Protein AF-A0AAU9K421-F1 (afdb_monomer_lite)

Organism: NCBI:txid1481888

Foldseek 3Di:
DDDDDDDDPPPQQKWKWWQDPVRDTDIDPSVQRVQLVVCLVVQHWGWDQDPVRFTWIQRNVQQWIARPVPRDIIHMDIDGD

Radius of gyration: 15.37 Å; chains: 1; bounding box: 32×54×31 Å

InterPro domains:
  IPR004170 WWE domain [PF02825] (15-78)
  IPR004170 WWE doma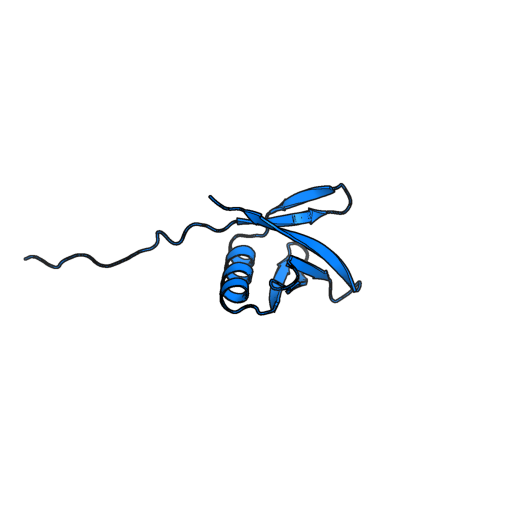in [PS50918] (1-78)
  IPR037197 WWE domain superfamily [G3DSA:3.30.720.50] (1-81)
  IPR037197 WWE domain superfamily [SSF117839] (16-78)

Sequence (81 aa):
MCQENANNSDKPYVSWYWQDDDSNYKEFSHEASRQIEAAYSQKSIALVQGKDNRAFLVDTTKMMKINERTRYTRRVRRGDS

Structure (mmCIF, N/CA/C/O backbone):
data_AF-A0AAU9K421-F1
#
_entry.id   AF-A0AAU9K421-F1
#
loop_
_atom_site.group_PDB
_atom_site.id
_atom_site.type_symbol
_atom_site.label_atom_id
_atom_site.label_alt_id
_atom_site.label_comp_id
_atom_site.label_asym_id
_atom_site.label_entity_id
_atom_site.label_seq_id
_atom_site.pdbx_PDB_ins_code
_atom_site.Cartn_x
_atom_site.Cartn_y
_atom_site.Cartn_z
_atom_site.occupancy
_atom_site.B_iso_or_equiv
_atom_site.auth_seq_id
_atom_site.auth_comp_id
_atom_site.auth_asym_id
_atom_site.auth_atom_id
_atom_site.pdbx_PDB_model_num
ATOM 1 N N . MET A 1 1 ? -17.190 42.865 14.488 1.00 46.28 1 MET A N 1
ATOM 2 C CA . MET A 1 1 ? -17.768 41.756 13.704 1.00 46.28 1 MET A CA 1
ATOM 3 C C . MET A 1 1 ? -16.897 40.550 13.983 1.00 46.28 1 MET A C 1
ATOM 5 O O . MET A 1 1 ? -15.794 40.493 13.462 1.00 46.28 1 MET A O 1
ATOM 9 N N . CYS A 1 2 ? -17.310 39.684 14.903 1.00 46.47 2 CYS A N 1
ATOM 10 C CA . CYS A 1 2 ? -16.546 38.491 15.257 1.00 46.47 2 CYS A CA 1
ATOM 11 C C . CYS A 1 2 ? -17.330 37.288 14.747 1.00 46.47 2 CYS A C 1
ATOM 13 O O . CYS A 1 2 ? -18.469 37.083 15.159 1.00 46.47 2 CYS A O 1
ATOM 15 N N . GLN A 1 3 ? -16.733 36.541 13.826 1.00 47.41 3 GLN A N 1
ATOM 16 C CA . GLN A 1 3 ? -17.160 35.196 13.473 1.00 47.41 3 GLN A CA 1
ATOM 17 C C . GLN A 1 3 ? -15.960 34.286 13.748 1.00 47.41 3 GLN A C 1
ATOM 19 O O . GLN A 1 3 ? -14.881 34.482 13.192 1.00 47.41 3 GLN A O 1
ATOM 24 N N . GLU A 1 4 ? -16.149 33.382 14.705 1.00 49.34 4 GLU A N 1
ATOM 25 C CA . GLU A 1 4 ? -15.177 32.440 15.257 1.00 49.34 4 GLU A CA 1
ATOM 26 C C . GLU A 1 4 ? -14.943 31.223 14.342 1.00 49.34 4 GLU A C 1
ATOM 28 O O . GLU A 1 4 ? -1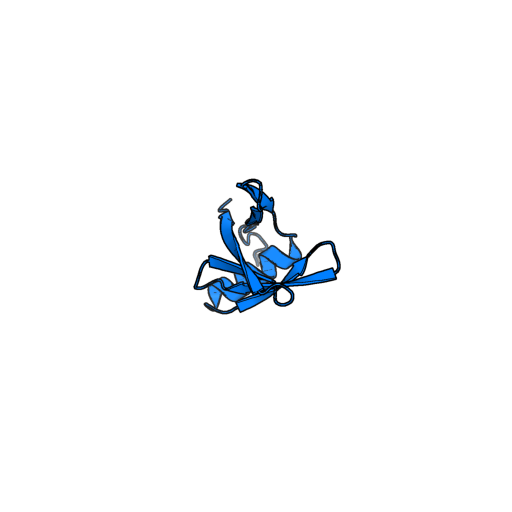5.881 30.644 13.800 1.00 49.34 4 GLU A O 1
ATOM 33 N N . ASN A 1 5 ? -13.664 30.853 14.218 1.00 63.78 5 ASN A N 1
ATOM 34 C CA . ASN A 1 5 ? -13.069 29.509 14.185 1.00 63.78 5 ASN A CA 1
ATOM 35 C C . ASN A 1 5 ? -13.925 28.292 13.770 1.00 63.78 5 ASN A C 1
ATOM 37 O O . ASN A 1 5 ? -14.751 27.814 14.543 1.00 63.78 5 ASN A O 1
ATOM 41 N N . ALA A 1 6 ? -13.564 27.688 12.627 1.00 48.22 6 ALA A N 1
ATOM 42 C CA . ALA A 1 6 ? -13.775 26.278 12.260 1.00 48.22 6 ALA A CA 1
ATOM 43 C C . ALA A 1 6 ? -13.178 26.012 10.853 1.00 48.22 6 ALA A C 1
ATOM 45 O O . ALA A 1 6 ? -13.413 26.807 9.960 1.00 48.22 6 ALA A O 1
ATOM 46 N N . ASN A 1 7 ? -12.485 24.939 10.469 1.00 45.34 7 ASN A N 1
ATOM 47 C CA . ASN A 1 7 ? -11.986 23.749 11.140 1.00 45.34 7 ASN A CA 1
ATOM 48 C C . ASN A 1 7 ? -11.148 22.954 10.110 1.00 45.34 7 ASN A C 1
ATOM 50 O O . ASN A 1 7 ? -11.661 22.558 9.068 1.00 45.34 7 ASN A O 1
ATOM 54 N N . ASN A 1 8 ? -9.900 22.651 10.469 1.00 51.72 8 ASN A N 1
ATOM 55 C CA . ASN A 1 8 ? -9.230 21.380 10.191 1.00 51.72 8 ASN A CA 1
ATOM 56 C C . ASN A 1 8 ? -8.997 20.950 8.719 1.00 51.72 8 ASN A C 1
ATOM 58 O O . ASN A 1 8 ? -9.783 20.210 8.132 1.00 51.72 8 ASN A O 1
ATOM 62 N N . SER A 1 9 ? -7.832 21.281 8.160 1.00 52.00 9 SER A N 1
ATOM 63 C CA . SER A 1 9 ? -7.178 20.406 7.165 1.00 52.00 9 SER A CA 1
ATOM 64 C C . SER A 1 9 ? -5.850 19.856 7.686 1.00 52.00 9 SER A C 1
ATOM 66 O O . SER A 1 9 ? -5.006 19.436 6.905 1.00 52.00 9 SER A O 1
ATOM 68 N N . ASP A 1 10 ? -5.698 19.797 9.008 1.00 53.22 10 ASP A N 1
ATOM 69 C CA . ASP A 1 10 ? -4.640 19.062 9.701 1.00 53.22 10 ASP A CA 1
ATOM 70 C C . ASP A 1 10 ? -5.047 17.581 9.804 1.00 53.22 10 ASP A C 1
ATOM 72 O O . ASP A 1 10 ? -4.973 16.938 10.850 1.00 53.22 10 ASP A O 1
ATOM 76 N N . LYS A 1 11 ? -5.572 17.011 8.705 1.00 56.44 11 LYS A N 1
ATOM 77 C CA . LYS A 1 11 ? -5.581 15.553 8.625 1.00 56.44 11 LYS A CA 1
ATOM 78 C C . LYS A 1 11 ? -4.116 15.169 8.474 1.00 56.44 11 LYS A C 1
ATOM 80 O O . LYS A 1 11 ? -3.538 15.579 7.462 1.00 56.44 11 LYS A O 1
ATOM 85 N N . PRO A 1 12 ? -3.527 14.417 9.423 1.00 58.84 12 PRO A N 1
ATOM 86 C CA . PRO A 1 12 ? -2.151 13.976 9.286 1.00 58.84 12 PRO A CA 1
ATOM 87 C C . PRO A 1 12 ? -2.032 13.321 7.915 1.00 58.84 12 PRO A C 1
ATOM 89 O O . PRO A 1 12 ? -2.843 12.461 7.551 1.00 58.84 12 PRO A O 1
ATOM 92 N N . TYR A 1 13 ? -1.113 13.831 7.101 1.00 70.12 13 TYR A N 1
ATOM 93 C CA . TYR A 1 13 ? -0.909 13.326 5.757 1.00 70.12 13 TYR A CA 1
ATOM 94 C C . TYR A 1 13 ? -0.334 11.914 5.875 1.00 70.12 13 TYR A C 1
ATOM 96 O O . TYR A 1 13 ? 0.868 11.719 6.025 1.00 70.12 13 TYR A O 1
ATOM 104 N N . VAL A 1 14 ? -1.213 10.912 5.860 1.00 81.44 14 VAL A N 1
ATOM 105 C CA . VAL A 1 14 ? -0.789 9.519 5.975 1.00 81.44 14 VAL A CA 1
ATOM 106 C C . VAL A 1 14 ? -0.244 9.072 4.629 1.00 81.44 14 VAL A C 1
ATOM 108 O O . VAL A 1 14 ? -0.991 8.880 3.668 1.00 81.44 14 VAL A O 1
ATOM 111 N N . SER A 1 15 ? 1.072 8.898 4.573 1.00 87.31 15 SER A N 1
ATOM 112 C CA . SER A 1 15 ? 1.752 8.348 3.407 1.00 87.31 15 SER A CA 1
ATOM 113 C C . SER A 1 15 ? 1.748 6.834 3.485 1.00 87.31 15 SER A C 1
ATOM 115 O O . SER A 1 15 ? 2.218 6.251 4.459 1.00 87.31 15 SER A O 1
ATOM 117 N N . TRP A 1 16 ? 1.244 6.173 2.452 1.00 88.50 16 TRP A N 1
ATOM 118 C CA . TRP A 1 16 ? 1.326 4.724 2.355 1.00 88.50 16 TRP A CA 1
ATOM 119 C C . TRP A 1 16 ? 2.495 4.320 1.463 1.00 88.50 16 TRP A C 1
ATOM 121 O O . TRP A 1 16 ? 2.750 4.933 0.428 1.00 88.50 16 TRP A O 1
ATOM 131 N N . TYR A 1 17 ? 3.170 3.237 1.835 1.00 89.94 17 TYR A N 1
ATOM 132 C CA . TYR A 1 17 ? 4.298 2.676 1.100 1.00 89.94 17 TYR A CA 1
ATOM 133 C C . TYR A 1 17 ? 4.033 1.209 0.788 1.00 89.94 17 TYR A C 1
ATOM 135 O O . TYR A 1 17 ? 3.424 0.491 1.580 1.00 89.94 17 TYR A O 1
ATOM 143 N N . TRP A 1 18 ? 4.507 0.735 -0.354 1.00 89.44 18 TRP A N 1
ATOM 144 C CA . TRP A 1 18 ? 4.465 -0.672 -0.733 1.00 89.44 18 TRP A CA 1
ATOM 145 C C . TRP A 1 18 ? 5.862 -1.155 -1.085 1.00 89.44 18 TRP A C 1
ATOM 147 O O . TRP A 1 18 ? 6.646 -0.427 -1.689 1.00 89.44 18 TRP A O 1
ATOM 157 N N . GLN A 1 19 ? 6.171 -2.387 -0.700 1.00 88.62 19 GLN A N 1
ATOM 158 C CA . GLN A 1 19 ? 7.456 -2.998 -1.011 1.00 88.62 19 GLN A CA 1
ATOM 159 C C . GLN A 1 19 ? 7.427 -3.561 -2.434 1.00 88.62 19 GLN A C 1
ATOM 161 O O . GLN A 1 19 ? 6.503 -4.300 -2.788 1.00 88.62 19 GLN A O 1
ATOM 166 N N . ASP A 1 20 ? 8.400 -3.192 -3.264 1.00 85.06 20 ASP A N 1
ATOM 167 C CA . ASP A 1 20 ? 8.587 -3.776 -4.587 1.00 85.06 20 ASP A CA 1
ATOM 168 C C . ASP A 1 20 ? 9.415 -5.074 -4.559 1.00 85.06 20 ASP A C 1
ATOM 170 O O . ASP A 1 20 ? 9.741 -5.581 -3.487 1.00 85.06 20 ASP A O 1
ATOM 174 N N . ASP A 1 21 ? 9.657 -5.679 -5.728 1.00 80.81 21 ASP A N 1
ATOM 175 C CA . ASP A 1 21 ? 10.388 -6.956 -5.812 1.00 80.81 21 ASP A CA 1
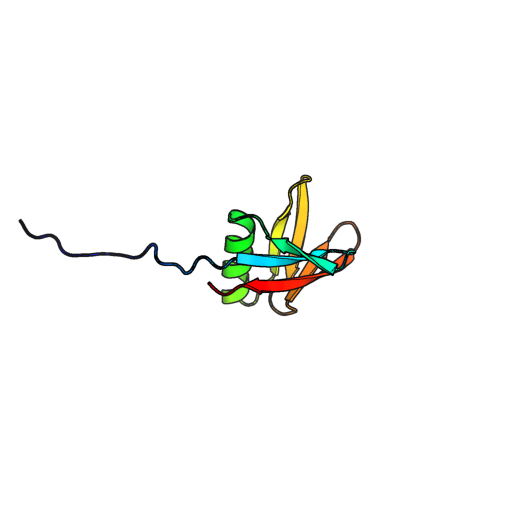ATOM 176 C C . ASP A 1 21 ? 11.874 -6.784 -5.463 1.00 80.81 21 ASP A C 1
ATOM 178 O O . ASP A 1 21 ? 12.492 -7.698 -4.926 1.00 80.81 21 ASP A O 1
ATOM 182 N N . ASP A 1 22 ? 12.414 -5.585 -5.678 1.00 83.44 22 ASP A N 1
ATOM 183 C CA . ASP A 1 22 ? 13.776 -5.184 -5.321 1.00 83.44 22 ASP A CA 1
ATOM 184 C C . ASP A 1 22 ? 13.898 -4.790 -3.837 1.00 83.44 22 ASP A C 1
ATOM 186 O O . ASP A 1 22 ? 14.888 -4.195 -3.416 1.00 83.44 22 ASP A O 1
ATOM 190 N N . SER A 1 23 ? 12.886 -5.111 -3.020 1.00 79.50 23 SER A N 1
ATOM 191 C CA . SER A 1 23 ? 12.784 -4.737 -1.605 1.00 79.50 23 SER A CA 1
ATOM 192 C C . SER A 1 23 ? 12.780 -3.227 -1.336 1.00 79.50 23 SER A C 1
ATOM 194 O O . SER A 1 23 ? 12.905 -2.818 -0.179 1.00 79.50 23 SER A O 1
ATOM 196 N N . ASN A 1 24 ? 12.562 -2.396 -2.357 1.00 86.75 24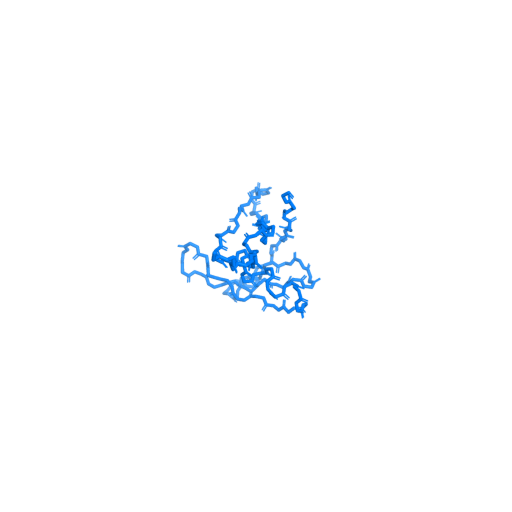 ASN A N 1
ATOM 197 C CA . ASN A 1 24 ? 12.443 -0.954 -2.206 1.00 86.75 24 ASN A CA 1
ATOM 198 C C . ASN A 1 24 ? 11.022 -0.575 -1.796 1.00 86.75 24 ASN A C 1
ATOM 200 O O . ASN A 1 24 ? 10.032 -1.109 -2.300 1.00 86.75 24 ASN A O 1
ATOM 204 N N . TYR A 1 25 ? 10.907 0.395 -0.892 1.00 84.50 25 TYR A N 1
ATOM 205 C CA . TYR A 1 25 ? 9.618 0.962 -0.519 1.00 84.50 25 TYR A CA 1
ATOM 206 C C . TYR A 1 25 ? 9.261 2.085 -1.480 1.00 84.50 25 TYR A C 1
ATOM 208 O O . TYR A 1 25 ? 9.911 3.127 -1.513 1.00 84.50 25 TYR A O 1
ATOM 216 N N . LYS A 1 26 ? 8.203 1.872 -2.255 1.00 86.88 26 LYS A N 1
ATOM 217 C CA . LYS A 1 26 ? 7.633 2.882 -3.138 1.00 86.88 26 LYS A CA 1
ATOM 218 C C . LYS A 1 26 ? 6.416 3.497 -2.478 1.00 86.88 26 LYS A C 1
ATOM 220 O O . LYS A 1 26 ? 5.535 2.789 -1.996 1.00 86.88 26 LYS A O 1
ATOM 225 N N . GLU A 1 27 ? 6.370 4.818 -2.460 1.00 87.25 27 GLU A N 1
ATOM 226 C CA . GLU A 1 27 ? 5.200 5.544 -1.985 1.00 87.25 27 GLU A CA 1
ATOM 227 C C . GLU A 1 27 ? 4.012 5.355 -2.939 1.00 87.25 27 GLU A C 1
ATOM 229 O O . GLU A 1 27 ? 4.159 5.209 -4.161 1.00 87.25 27 GLU A O 1
ATOM 234 N N . PHE A 1 28 ? 2.814 5.318 -2.368 1.00 86.19 28 PHE A N 1
ATOM 235 C CA . PHE A 1 28 ? 1.583 5.484 -3.122 1.00 86.19 28 PHE A CA 1
ATOM 236 C C . PHE A 1 28 ? 1.377 6.962 -3.464 1.00 86.19 28 PHE A C 1
ATOM 238 O O . PHE A 1 28 ? 1.831 7.854 -2.751 1.00 86.19 28 PHE A O 1
ATOM 245 N N . SER A 1 29 ? 0.656 7.226 -4.556 1.00 84.31 29 SER A N 1
ATOM 246 C CA . SER A 1 29 ? 0.223 8.587 -4.872 1.00 84.31 29 SER A CA 1
ATOM 247 C C . SER A 1 29 ? -0.648 9.158 -3.751 1.00 84.31 29 SER A C 1
ATOM 249 O O . SER A 1 29 ? -1.298 8.420 -3.011 1.00 84.31 29 SER A O 1
ATOM 251 N N . HIS A 1 30 ? -0.707 10.486 -3.661 1.00 82.19 30 HIS A N 1
ATOM 252 C CA . HIS A 1 30 ? -1.492 11.184 -2.641 1.00 82.19 30 HIS A CA 1
ATOM 253 C C . HIS A 1 30 ? -2.965 10.740 -2.643 1.00 82.19 30 HIS A C 1
ATOM 255 O O . HIS A 1 30 ? -3.552 10.523 -1.585 1.00 82.19 30 HIS A O 1
ATOM 261 N N . GLU A 1 31 ? -3.563 10.567 -3.824 1.00 84.75 31 GLU A N 1
ATOM 262 C CA . GLU A 1 31 ? -4.942 10.089 -3.966 1.00 84.75 31 GLU A CA 1
ATOM 263 C C . GLU A 1 31 ? -5.107 8.644 -3.482 1.00 84.75 31 GLU A C 1
ATOM 265 O O . GLU A 1 31 ? -6.033 8.353 -2.724 1.00 84.75 31 GLU A O 1
ATOM 270 N N . ALA A 1 32 ? -4.177 7.756 -3.845 1.00 87.69 32 ALA A N 1
ATOM 271 C CA . ALA A 1 32 ? -4.210 6.360 -3.423 1.00 87.69 32 ALA A CA 1
ATOM 272 C C . ALA A 1 32 ? -4.021 6.235 -1.906 1.00 87.69 32 ALA A C 1
ATOM 274 O O . ALA A 1 32 ? -4.776 5.524 -1.255 1.00 87.69 32 ALA A O 1
ATOM 275 N N . SER A 1 33 ? -3.079 6.976 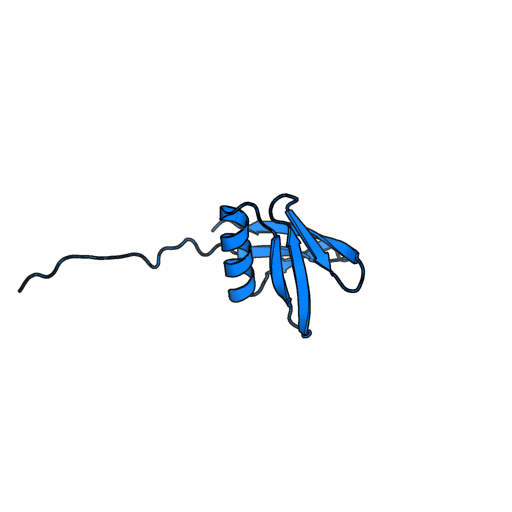-1.320 1.00 87.88 33 SER A N 1
ATOM 276 C CA . SER A 1 33 ? -2.871 7.019 0.131 1.00 87.88 33 SER A CA 1
ATOM 277 C C . SER A 1 33 ? -4.134 7.462 0.880 1.00 87.88 33 SER A C 1
ATOM 279 O O . SER A 1 33 ? -4.486 6.849 1.885 1.00 87.88 33 SER A O 1
ATOM 281 N N . ARG A 1 34 ? -4.885 8.448 0.363 1.00 86.00 34 ARG A N 1
ATOM 282 C CA . ARG A 1 34 ? -6.182 8.847 0.946 1.00 86.00 34 ARG A CA 1
ATOM 283 C C . ARG A 1 34 ? -7.233 7.742 0.856 1.00 86.00 34 ARG A C 1
ATOM 285 O O . ARG A 1 34 ? -7.966 7.534 1.819 1.00 86.00 34 ARG A O 1
ATOM 292 N N . GLN A 1 35 ? -7.319 7.047 -0.278 1.00 88.94 35 GLN A N 1
ATOM 293 C CA . GLN A 1 35 ? -8.249 5.926 -0.456 1.00 88.94 35 GLN A CA 1
ATOM 294 C C . GLN A 1 35 ? -7.915 4.767 0.490 1.00 88.94 35 GLN A C 1
ATOM 296 O O . GLN A 1 35 ? -8.813 4.214 1.124 1.00 88.94 35 GLN A O 1
ATOM 301 N N . ILE A 1 36 ? -6.628 4.437 0.623 1.00 89.50 36 ILE A N 1
ATOM 302 C CA . ILE A 1 36 ? -6.147 3.393 1.532 1.00 89.50 36 ILE A CA 1
ATOM 303 C C . ILE A 1 36 ? -6.434 3.786 2.977 1.00 89.50 36 ILE A C 1
ATOM 305 O O . ILE A 1 36 ? -6.962 2.970 3.718 1.00 89.50 36 ILE A O 1
ATOM 309 N N . GLU A 1 37 ? -6.169 5.029 3.376 1.00 89.31 37 GLU A N 1
ATOM 310 C CA . GLU A 1 37 ? -6.447 5.488 4.739 1.00 89.31 37 GLU A CA 1
ATOM 311 C C . GLU A 1 37 ? -7.950 5.467 5.063 1.00 89.31 37 GLU A C 1
ATOM 313 O O . GLU A 1 37 ? -8.358 5.023 6.139 1.00 89.31 37 GLU A O 1
ATOM 318 N N . ALA A 1 38 ? -8.798 5.877 4.115 1.00 87.50 38 ALA A N 1
ATOM 319 C CA . ALA A 1 38 ? -10.248 5.806 4.271 1.00 87.50 38 ALA A CA 1
ATOM 320 C C . ALA A 1 38 ? -10.744 4.357 4.422 1.00 87.50 38 ALA A C 1
ATOM 322 O O . ALA A 1 38 ? -11.626 4.097 5.245 1.00 87.50 38 ALA A O 1
ATOM 323 N N . ALA A 1 39 ? -10.169 3.417 3.665 1.00 89.88 39 ALA A N 1
ATOM 324 C CA . ALA A 1 39 ? -10.469 1.993 3.794 1.00 89.88 39 ALA A CA 1
ATOM 325 C C . ALA A 1 39 ? -9.889 1.391 5.080 1.00 89.88 39 ALA A C 1
ATOM 327 O O . ALA A 1 39 ? -10.549 0.567 5.705 1.00 89.88 39 ALA A O 1
ATOM 328 N N . TYR A 1 40 ? -8.714 1.847 5.521 1.00 88.56 40 TYR A N 1
ATOM 329 C CA . TYR A 1 40 ? -8.068 1.403 6.753 1.00 88.56 40 TYR A CA 1
ATOM 330 C C . TYR A 1 40 ? -8.909 1.738 7.981 1.00 88.56 40 TYR A C 1
ATOM 332 O O . TYR A 1 40 ? -9.153 0.863 8.811 1.00 88.56 40 TYR A O 1
ATOM 340 N N . SER A 1 41 ? -9.452 2.957 8.037 1.00 86.12 41 SER A N 1
ATOM 341 C CA . SER A 1 41 ? -10.401 3.369 9.079 1.00 86.12 41 SER A CA 1
ATOM 342 C C . SER A 1 41 ? -11.662 2.487 9.115 1.00 86.12 41 SER A C 1
ATOM 344 O O . SER A 1 41 ? -12.199 2.191 10.180 1.00 86.12 41 SER A O 1
ATOM 346 N N . GLN A 1 42 ? -12.092 1.986 7.953 1.00 88.62 42 GLN A N 1
ATOM 347 C CA . GLN A 1 42 ? -13.251 1.099 7.799 1.00 88.62 42 GLN A CA 1
ATOM 348 C C . GLN A 1 42 ? -12.901 -0.399 7.849 1.00 88.62 42 GLN A C 1
ATOM 350 O O . GLN A 1 42 ? -13.800 -1.230 7.737 1.00 88.62 42 GLN A O 1
ATOM 355 N N . LYS A 1 43 ? -11.617 -0.760 8.001 1.00 87.12 43 LYS A N 1
ATOM 356 C CA . LYS A 1 43 ? -11.098 -2.139 7.885 1.00 87.12 43 LYS A CA 1
ATOM 357 C C . LYS A 1 43 ? -11.563 -2.849 6.603 1.00 87.12 43 LYS A C 1
ATOM 359 O O . LYS A 1 43 ? -11.948 -4.016 6.625 1.00 87.12 43 LYS A O 1
ATOM 364 N N . SER A 1 44 ? -11.538 -2.127 5.486 1.00 90.69 44 SER A N 1
ATOM 365 C CA . SER A 1 44 ? -12.012 -2.590 4.180 1.00 90.69 44 SER A CA 1
ATOM 366 C C . SER A 1 44 ? -10.879 -2.647 3.150 1.00 90.69 44 SER A C 1
ATOM 368 O O . SER A 1 44 ? -9.732 -2.315 3.430 1.00 90.69 44 SER A O 1
ATOM 370 N N . ILE A 1 45 ? -11.180 -3.093 1.936 1.00 89.12 45 ILE A N 1
ATOM 371 C CA . ILE A 1 45 ? -10.214 -3.150 0.836 1.00 89.12 45 ILE A CA 1
ATOM 372 C C . ILE A 1 45 ? -10.324 -1.854 0.026 1.00 89.12 45 ILE A C 1
ATOM 374 O O . ILE A 1 45 ? -11.409 -1.503 -0.434 1.00 89.12 45 ILE A O 1
ATOM 378 N N . ALA A 1 46 ? -9.211 -1.149 -0.178 1.00 89.94 46 ALA A N 1
ATOM 379 C CA . ALA A 1 46 ? -9.154 0.012 -1.066 1.00 89.94 46 ALA A CA 1
ATOM 380 C C . ALA A 1 46 ? -8.798 -0.412 -2.491 1.00 89.94 46 ALA A C 1
ATOM 382 O O . ALA A 1 46 ? -7.788 -1.079 -2.708 1.00 89.94 46 ALA A O 1
ATOM 383 N N . LEU A 1 47 ? -9.569 0.033 -3.480 1.00 89.62 47 LEU A N 1
ATOM 384 C CA . LEU A 1 47 ? -9.164 -0.051 -4.879 1.00 89.62 47 LEU A CA 1
ATOM 385 C C . LEU A 1 47 ? -8.345 1.194 -5.227 1.00 89.62 47 LEU A C 1
ATOM 387 O O . LEU A 1 47 ? -8.876 2.300 -5.207 1.00 89.62 47 LEU A O 1
ATOM 391 N N . VAL A 1 48 ? -7.067 1.007 -5.551 1.00 88.75 48 VAL A N 1
ATOM 392 C CA . VAL A 1 48 ? -6.162 2.092 -5.944 1.00 88.75 48 VAL A CA 1
ATOM 393 C C . VAL A 1 48 ? -5.647 1.888 -7.358 1.00 88.75 48 VAL A C 1
ATOM 395 O O . VAL A 1 48 ? -5.290 0.780 -7.764 1.00 88.75 48 VAL A O 1
ATOM 398 N N . GLN A 1 49 ? -5.554 2.979 -8.108 1.00 84.38 49 GLN A N 1
ATOM 399 C CA . GLN A 1 49 ? -4.992 2.982 -9.453 1.00 84.38 49 GLN A CA 1
ATOM 400 C C . GLN A 1 49 ? -3.525 3.416 -9.385 1.00 84.38 49 GLN A C 1
ATOM 402 O O . GLN A 1 49 ? -3.189 4.450 -8.812 1.00 84.38 49 GLN A O 1
ATOM 407 N N . GLY A 1 50 ? -2.621 2.597 -9.920 1.00 78.31 50 GLY A N 1
ATOM 408 C CA . GLY A 1 50 ? -1.202 2.942 -10.007 1.00 78.31 50 GLY A CA 1
ATOM 409 C C . GLY A 1 50 ? -0.830 3.652 -11.307 1.00 78.31 50 GLY A C 1
ATOM 410 O O . GLY A 1 50 ? -1.643 3.784 -12.219 1.00 78.31 50 GLY A O 1
ATOM 411 N N . LYS A 1 51 ? 0.448 4.045 -11.403 1.00 71.69 51 LYS A N 1
ATOM 412 C CA . LYS A 1 51 ? 1.006 4.874 -12.490 1.00 71.69 51 LYS A CA 1
ATOM 413 C C . LYS A 1 51 ? 0.833 4.312 -13.914 1.00 71.69 51 LYS A C 1
ATOM 415 O O . LYS A 1 51 ? 0.818 5.095 -14.850 1.00 71.69 51 LYS A O 1
ATOM 420 N N . ASP A 1 52 ? 0.630 3.004 -14.083 1.00 74.31 52 ASP A N 1
ATOM 421 C CA . ASP A 1 52 ? 0.491 2.352 -15.401 1.00 74.31 52 ASP A CA 1
ATOM 422 C C . ASP A 1 52 ? -0.958 1.967 -15.753 1.00 74.31 52 ASP A C 1
ATOM 424 O O . ASP A 1 52 ? -1.184 0.945 -16.402 1.00 74.31 52 ASP A O 1
ATOM 428 N N . ASN A 1 53 ? -1.956 2.701 -15.246 1.00 74.62 53 ASN A N 1
ATOM 429 C CA . ASN A 1 53 ? -3.377 2.336 -15.373 1.00 74.62 53 ASN A CA 1
ATOM 430 C C . ASN A 1 53 ? -3.689 0.926 -14.818 1.00 74.62 53 ASN A C 1
ATOM 432 O O . ASN A 1 53 ? -4.608 0.230 -15.247 1.00 74.62 53 ASN A O 1
ATOM 436 N N . ARG A 1 54 ? -2.872 0.470 -13.863 1.00 80.31 54 ARG A N 1
ATOM 437 C CA . ARG A 1 54 ? -3.026 -0.825 -13.198 1.00 80.3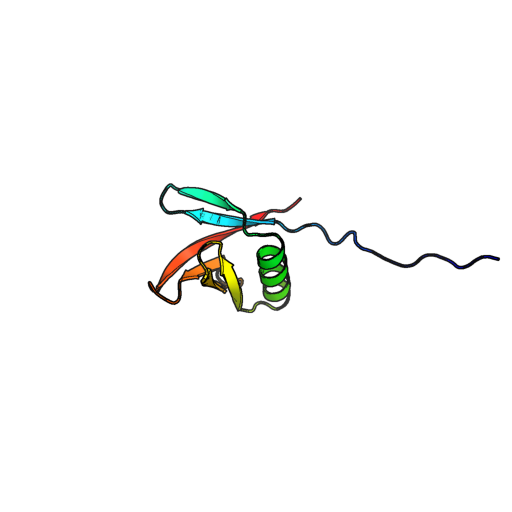1 54 ARG A CA 1
ATOM 438 C C . ARG A 1 54 ? -3.839 -0.621 -11.934 1.00 80.31 54 ARG A C 1
ATOM 440 O O . ARG A 1 54 ? -3.425 0.144 -11.064 1.00 80.31 54 ARG A O 1
ATOM 447 N N . ALA A 1 55 ? -4.961 -1.317 -11.833 1.00 84.19 55 ALA A N 1
ATOM 448 C CA . ALA A 1 55 ? -5.749 -1.365 -10.615 1.00 84.19 55 ALA A CA 1
ATOM 449 C C . ALA A 1 55 ? -5.131 -2.361 -9.624 1.00 84.19 55 ALA A C 1
ATOM 451 O O . ALA A 1 55 ? -4.711 -3.463 -9.991 1.00 84.19 55 ALA A O 1
ATOM 452 N N . PHE A 1 56 ? -5.061 -1.960 -8.362 1.00 88.31 56 PHE A N 1
ATOM 453 C CA . PHE A 1 56 ? -4.581 -2.784 -7.266 1.00 88.31 56 PHE A CA 1
ATOM 454 C C . PHE A 1 56 ? -5.576 -2.723 -6.115 1.00 88.31 56 PHE A C 1
ATOM 456 O O . PHE A 1 56 ? -6.095 -1.660 -5.786 1.00 88.31 56 PHE A O 1
ATOM 463 N N . LEU A 1 57 ? -5.797 -3.861 -5.476 1.00 90.25 57 LEU A N 1
ATOM 464 C CA . LEU A 1 57 ? -6.615 -3.975 -4.278 1.00 90.25 57 LEU A CA 1
ATOM 465 C C . LEU A 1 57 ? -5.692 -3.930 -3.066 1.00 90.25 57 LEU A C 1
ATOM 467 O O . LEU A 1 57 ? -4.849 -4.803 -2.903 1.00 90.25 57 LEU A O 1
ATOM 471 N N . VAL A 1 58 ? -5.806 -2.918 -2.223 1.00 90.38 58 VAL A N 1
ATOM 472 C CA . VAL A 1 58 ? -5.058 -2.823 -0.971 1.00 90.38 58 VAL A CA 1
ATOM 473 C C . VAL A 1 58 ? -5.957 -3.306 0.152 1.00 90.38 58 VAL A C 1
ATOM 475 O O . VAL A 1 58 ? -6.874 -2.611 0.578 1.00 90.38 58 VAL A O 1
ATOM 478 N N . ASP A 1 59 ? -5.692 -4.520 0.614 1.00 90.19 59 ASP A N 1
ATOM 479 C CA . ASP A 1 59 ? -6.310 -5.080 1.804 1.00 90.19 59 ASP A CA 1
ATOM 480 C C . ASP A 1 59 ? -5.643 -4.450 3.030 1.00 90.19 59 ASP A C 1
ATOM 482 O O . ASP A 1 59 ? -4.500 -4.766 3.380 1.00 90.19 59 ASP A O 1
ATOM 486 N N . THR A 1 60 ? -6.352 -3.522 3.669 1.00 87.38 60 THR A N 1
ATOM 487 C CA . THR A 1 60 ? -5.844 -2.795 4.834 1.00 87.38 60 THR A CA 1
ATOM 488 C C . THR A 1 60 ? -5.940 -3.615 6.120 1.00 87.38 60 THR A C 1
ATOM 490 O O . THR A 1 60 ? -5.343 -3.243 7.125 1.00 87.38 60 THR A O 1
ATOM 493 N N . THR A 1 61 ? -6.677 -4.731 6.104 1.00 86.88 61 THR A N 1
ATOM 494 C CA . THR A 1 61 ? -6.758 -5.672 7.228 1.00 86.88 61 THR A CA 1
ATOM 495 C C . THR A 1 61 ? -5.530 -6.571 7.240 1.00 86.88 61 THR A C 1
ATOM 497 O O . THR A 1 61 ? -4.923 -6.790 8.286 1.00 86.88 61 THR A O 1
ATOM 500 N N . LYS A 1 62 ? -5.123 -7.061 6.064 1.00 86.69 62 LYS A N 1
ATOM 501 C CA . LYS A 1 62 ? -3.914 -7.882 5.902 1.00 86.69 62 LYS A CA 1
ATOM 502 C C . LYS A 1 62 ? -2.642 -7.065 5.693 1.00 86.69 62 LYS A C 1
ATOM 504 O O . LYS A 1 62 ? -1.561 -7.648 5.699 1.00 86.69 62 LYS A O 1
ATOM 509 N N . MET A 1 63 ? -2.756 -5.748 5.502 1.00 87.25 63 MET A N 1
ATOM 510 C CA . MET A 1 63 ? -1.648 -4.860 5.129 1.00 87.25 63 MET A CA 1
ATOM 511 C C . MET A 1 63 ? -0.928 -5.352 3.866 1.00 87.25 63 MET A C 1
ATOM 513 O O . MET A 1 63 ? 0.303 -5.423 3.797 1.00 87.25 63 MET A O 1
ATOM 517 N N . MET A 1 64 ? -1.706 -5.700 2.835 1.00 89.69 64 MET A N 1
ATOM 518 C CA . MET A 1 64 ? -1.176 -6.199 1.566 1.00 89.69 64 MET A CA 1
ATOM 519 C C . MET A 1 64 ? -1.853 -5.557 0.359 1.00 89.69 64 MET A C 1
ATOM 521 O O . MET A 1 64 ? -3.068 -5.433 0.283 1.00 89.69 64 MET A O 1
ATOM 525 N N . LYS A 1 65 ? -1.045 -5.212 -0.637 1.00 89.06 65 LYS A N 1
ATOM 526 C CA . LYS A 1 65 ? -1.467 -4.835 -1.982 1.00 89.06 65 LYS A CA 1
ATOM 527 C C . LYS A 1 65 ? -1.567 -6.091 -2.835 1.00 89.06 65 LYS A C 1
ATOM 529 O O . LYS A 1 65 ? -0.605 -6.840 -2.932 1.00 89.06 65 LYS A O 1
ATOM 534 N N . ILE A 1 66 ? -2.682 -6.279 -3.516 1.00 89.00 66 ILE A N 1
ATOM 535 C CA . ILE A 1 66 ? -2.988 -7.406 -4.389 1.00 89.00 66 ILE A CA 1
ATOM 536 C C . ILE A 1 66 ? -3.157 -6.856 -5.801 1.00 89.00 66 ILE A C 1
ATOM 538 O O . ILE A 1 66 ? -3.972 -5.969 -6.054 1.00 89.00 66 ILE A O 1
ATOM 542 N N . ASN A 1 67 ? -2.368 -7.366 -6.738 1.00 85.38 67 ASN A N 1
ATOM 543 C CA . ASN A 1 67 ? -2.586 -7.096 -8.151 1.00 85.38 67 ASN A CA 1
ATOM 544 C C . ASN A 1 67 ? -3.651 -8.058 -8.677 1.00 85.38 67 ASN A C 1
ATOM 546 O O . ASN A 1 67 ? -3.411 -9.262 -8.725 1.00 85.38 67 ASN A O 1
ATOM 550 N N . GLU A 1 68 ? -4.809 -7.543 -9.082 1.00 77.06 68 GLU A N 1
ATOM 551 C CA . GLU A 1 68 ? -5.913 -8.378 -9.563 1.00 77.06 68 GLU A CA 1
ATOM 552 C C . GLU A 1 68 ? -5.514 -9.191 -10.806 1.00 77.06 68 GLU A C 1
ATOM 554 O O . GLU A 1 68 ? -5.858 -10.365 -10.926 1.00 77.06 68 GLU A O 1
ATOM 559 N N . ARG A 1 69 ? -4.682 -8.604 -11.676 1.00 78.50 69 ARG A N 1
ATOM 560 C CA . ARG A 1 69 ? -4.270 -9.216 -12.944 1.00 78.50 69 ARG A CA 1
ATOM 561 C C . ARG A 1 69 ? -3.298 -10.380 -12.768 1.00 78.50 69 ARG A C 1
ATOM 563 O O . ARG A 1 69 ? -3.384 -11.363 -13.490 1.00 78.50 69 ARG A O 1
ATOM 570 N N . THR A 1 70 ? -2.340 -10.258 -11.851 1.00 78.88 70 THR A N 1
ATOM 571 C CA . THR A 1 70 ? -1.273 -11.263 -11.666 1.00 78.88 70 THR A CA 1
ATOM 572 C C . THR A 1 70 ? -1.435 -12.084 -10.392 1.00 78.88 70 THR A C 1
ATOM 574 O O . THR A 1 70 ? -0.600 -12.941 -10.121 1.00 78.88 70 THR A O 1
ATOM 577 N N . ARG A 1 71 ? -2.459 -11.788 -9.576 1.00 80.62 71 ARG A N 1
ATOM 578 C CA . ARG A 1 71 ? -2.668 -12.316 -8.214 1.00 80.62 71 ARG A CA 1
ATOM 579 C C . ARG A 1 71 ? -1.477 -12.123 -7.267 1.00 80.62 71 ARG A C 1
ATOM 581 O O . ARG A 1 71 ? -1.444 -12.702 -6.188 1.00 80.62 71 ARG A O 1
ATOM 588 N N . TYR A 1 72 ? -0.515 -11.284 -7.644 1.00 83.44 72 TYR A N 1
ATOM 589 C CA . TYR A 1 72 ? 0.701 -11.078 -6.874 1.00 83.44 72 TYR A CA 1
ATOM 590 C C . TYR A 1 72 ? 0.433 -10.135 -5.705 1.00 83.44 72 TYR A C 1
ATOM 592 O O . TYR A 1 72 ? -0.117 -9.043 -5.897 1.00 83.44 72 TYR A O 1
ATOM 600 N N . THR A 1 73 ? 0.838 -10.548 -4.508 1.00 86.81 73 THR A N 1
ATOM 601 C CA . THR A 1 73 ? 0.640 -9.785 -3.275 1.00 86.81 73 THR A CA 1
ATOM 602 C C . THR A 1 73 ? 1.941 -9.152 -2.813 1.00 86.81 73 THR A C 1
ATOM 604 O O . THR A 1 73 ? 2.973 -9.815 -2.771 1.00 86.81 73 THR A O 1
ATOM 607 N N . ARG A 1 74 ? 1.896 -7.881 -2.425 1.00 88.31 74 ARG A N 1
ATOM 608 C CA . ARG A 1 74 ? 3.032 -7.134 -1.882 1.00 88.31 74 ARG A CA 1
ATOM 609 C C . ARG A 1 74 ? 2.670 -6.556 -0.531 1.00 88.31 74 ARG A C 1
ATOM 611 O O . ARG A 1 74 ? 1.531 -6.150 -0.319 1.00 88.31 74 ARG A O 1
ATOM 618 N N . ARG A 1 75 ? 3.637 -6.497 0.378 1.00 89.44 75 ARG A N 1
ATOM 619 C CA . ARG A 1 75 ? 3.426 -5.882 1.691 1.00 89.44 75 ARG A CA 1
ATOM 620 C C . ARG A 1 75 ? 3.249 -4.377 1.537 1.00 89.44 75 ARG A C 1
ATOM 622 O O . ARG A 1 75 ? 3.967 -3.745 0.757 1.00 89.44 75 ARG A O 1
ATOM 629 N N . VAL A 1 76 ? 2.300 -3.822 2.283 1.00 90.81 76 VAL A N 1
ATOM 630 C CA . VAL A 1 76 ? 2.151 -2.374 2.435 1.00 90.81 76 VAL A CA 1
ATOM 631 C C . VAL A 1 76 ? 2.444 -1.966 3.866 1.00 90.81 76 VAL A C 1
ATOM 633 O O . VAL A 1 76 ? 2.261 -2.741 4.802 1.00 90.81 76 VAL A O 1
ATOM 636 N N . ARG A 1 77 ? 2.917 -0.737 4.027 1.00 89.50 77 ARG A N 1
ATOM 637 C CA . ARG A 1 77 ? 3.175 -0.120 5.317 1.00 89.50 77 ARG A CA 1
ATOM 638 C C . ARG A 1 77 ? 2.565 1.270 5.327 1.00 89.50 77 ARG A C 1
ATOM 640 O O . ARG A 1 77 ? 2.755 2.044 4.390 1.00 89.50 77 ARG A O 1
ATOM 647 N N . ARG A 1 78 ? 1.881 1.586 6.418 1.00 87.81 78 ARG A N 1
ATOM 648 C CA . ARG A 1 78 ? 1.497 2.949 6.752 1.00 87.81 78 ARG A CA 1
ATOM 649 C C . ARG A 1 78 ? 2.729 3.696 7.262 1.00 87.81 78 ARG A C 1
ATOM 651 O O . ARG A 1 78 ? 3.394 3.220 8.179 1.00 87.81 78 ARG A O 1
ATOM 658 N N . GLY A 1 79 ? 3.063 4.818 6.646 1.00 80.38 79 GLY A N 1
ATOM 659 C CA . GLY A 1 79 ? 3.970 5.796 7.227 1.00 80.38 79 GLY A CA 1
ATOM 660 C C . GLY A 1 79 ? 3.182 6.742 8.111 1.00 80.38 79 GLY A C 1
ATOM 661 O O . GLY A 1 79 ? 2.151 7.271 7.696 1.00 80.38 79 GLY A O 1
ATOM 662 N N . ASP A 1 80 ? 3.668 6.915 9.327 1.00 61.19 80 ASP A N 1
ATOM 663 C CA . ASP A 1 80 ? 3.239 7.992 10.207 1.00 61.19 80 ASP A CA 1
ATOM 664 C C . ASP A 1 80 ? 4.120 9.213 9.894 1.00 61.19 80 ASP A C 1
ATOM 666 O O . ASP A 1 80 ? 5.316 9.038 9.637 1.00 61.19 80 ASP A O 1
ATOM 670 N N . SER A 1 81 ? 3.527 10.408 9.812 1.00 48.81 81 SER A N 1
ATOM 671 C CA . SER A 1 81 ? 4.276 11.677 9.782 1.00 48.81 81 SER A CA 1
ATOM 672 C C . SER A 1 81 ? 4.421 12.217 11.191 1.00 48.81 81 SER A C 1
ATOM 674 O O . SER A 1 81 ? 3.426 12.099 11.939 1.00 48.81 81 SER A O 1
#

pLDDT: mean 79.77, std 13.58, range [45.34, 90.81]

Secondary structure (DSSP, 8-state):
--------------EEEEE-TTS-EEEPPHHHHHHHHHHHHTT-EEEEE-TTS-EEEEETTTTEEEETTT--EEEEEEEP-